Protein AF-A0A7S3EU15-F1 (afdb_monomer)

Foldseek 3Di:
DQDAQAALDWAKFQAKWFAFQPPRHTFQWPDKDKPVWDWDPQQHPVLHRPPDLDDLSSMHITNVCNVPSDIDMDTHTPDDGDTPDMDIFAHDDDRRNYGQWDWDWDDPPDDTHTDDTGHRHDDDPDHSHD

Structure (mmCIF, N/CA/C/O backbone):
data_AF-A0A7S3EU15-F1
#
_entry.id   AF-A0A7S3EU15-F1
#
loop_
_atom_site.group_PDB
_atom_site.id
_atom_site.type_symbol
_atom_site.label_atom_id
_atom_site.label_alt_id
_atom_site.label_comp_id
_atom_site.label_asym_id
_atom_site.label_entity_id
_atom_site.label_seq_id
_atom_site.pdbx_PDB_ins_code
_atom_site.Cartn_x
_atom_site.Cartn_y
_atom_site.Cartn_z
_atom_site.occupancy
_atom_site.B_iso_or_equiv
_atom_site.auth_seq_id
_atom_site.auth_comp_id
_atom_site.auth_asym_id
_atom_site.auth_atom_id
_atom_site.pdbx_PDB_model_num
ATOM 1 N N . PHE A 1 1 ? -3.941 -5.604 -3.810 1.00 98.62 1 PHE A N 1
ATOM 2 C CA . PHE A 1 1 ? -3.569 -4.995 -5.104 1.00 98.62 1 PHE A CA 1
ATOM 3 C C . PHE A 1 1 ? -3.704 -5.998 -6.231 1.00 98.62 1 PHE A C 1
ATOM 5 O O . PHE A 1 1 ? -3.320 -7.154 -6.066 1.00 98.62 1 PHE A O 1
ATOM 12 N N . THR A 1 2 ? -4.255 -5.552 -7.357 1.00 98.62 2 THR A N 1
ATOM 13 C CA . THR A 1 2 ? -4.567 -6.382 -8.535 1.00 98.62 2 THR A CA 1
ATOM 14 C C . THR A 1 2 ? -4.080 -5.773 -9.852 1.00 98.62 2 THR A C 1
ATOM 16 O O . THR A 1 2 ? -4.031 -6.476 -10.857 1.00 98.62 2 THR A O 1
ATOM 19 N N . ALA A 1 3 ? -3.663 -4.503 -9.865 1.00 98.62 3 ALA A N 1
ATOM 20 C CA . ALA A 1 3 ? -2.979 -3.897 -11.005 1.00 98.62 3 ALA A CA 1
ATOM 21 C C . ALA A 1 3 ? -1.984 -2.813 -10.569 1.00 98.62 3 ALA A C 1
ATOM 23 O O . ALA A 1 3 ? -2.144 -2.186 -9.521 1.00 98.62 3 ALA A O 1
ATOM 24 N N . VAL A 1 4 ? -0.971 -2.601 -11.408 1.00 98.81 4 VAL A N 1
ATOM 25 C CA . VAL A 1 4 ? -0.030 -1.471 -11.377 1.00 98.81 4 VAL A CA 1
ATOM 26 C C . VAL A 1 4 ? -0.011 -0.813 -12.760 1.00 98.81 4 VAL A C 1
ATOM 28 O O . VAL A 1 4 ? -0.508 -1.405 -13.723 1.00 98.81 4 VAL A O 1
ATOM 31 N N . ARG A 1 5 ? 0.565 0.390 -12.891 1.00 98.38 5 ARG A N 1
ATOM 32 C CA . ARG A 1 5 ? 0.575 1.140 -14.166 1.00 98.38 5 ARG A CA 1
ATOM 33 C C . ARG A 1 5 ? 1.078 0.322 -15.357 1.00 98.38 5 ARG A C 1
ATOM 35 O O . ARG A 1 5 ? 0.507 0.413 -16.441 1.00 98.38 5 ARG A O 1
ATOM 42 N N . GLN A 1 6 ? 2.144 -0.458 -15.174 1.00 98.44 6 GLN A N 1
ATOM 43 C CA . GLN A 1 6 ? 2.704 -1.306 -16.222 1.00 98.44 6 GLN A CA 1
ATOM 44 C C . GLN A 1 6 ? 2.504 -2.783 -15.893 1.00 98.44 6 GLN A C 1
ATOM 46 O O . GLN A 1 6 ? 3.016 -3.295 -14.899 1.00 98.44 6 GLN A O 1
ATOM 51 N N . ARG A 1 7 ? 1.822 -3.506 -16.784 1.00 95.62 7 ARG A N 1
ATOM 52 C CA . ARG A 1 7 ? 1.636 -4.955 -16.652 1.00 95.62 7 ARG A CA 1
ATOM 53 C C . ARG A 1 7 ? 2.982 -5.675 -16.470 1.00 95.62 7 ARG A C 1
ATOM 55 O O . ARG A 1 7 ? 3.960 -5.342 -17.136 1.00 95.62 7 ARG A O 1
ATOM 62 N N . ASN A 1 8 ? 2.999 -6.681 -15.595 1.00 96.44 8 ASN A N 1
ATOM 63 C CA . ASN A 1 8 ? 4.176 -7.471 -15.204 1.00 96.44 8 ASN A CA 1
ATOM 64 C C . ASN A 1 8 ? 5.282 -6.684 -14.467 1.00 96.44 8 ASN A C 1
ATOM 66 O O . ASN A 1 8 ? 6.366 -7.225 -14.254 1.00 96.44 8 ASN A O 1
ATOM 70 N N . ALA A 1 9 ? 5.048 -5.433 -14.057 1.00 98.56 9 ALA A N 1
ATOM 71 C CA . ALA A 1 9 ? 5.933 -4.763 -13.110 1.00 98.56 9 ALA A CA 1
ATOM 72 C C . ALA A 1 9 ? 5.696 -5.279 -11.678 1.00 98.56 9 ALA A C 1
ATOM 74 O O . ALA A 1 9 ? 4.616 -5.764 -11.336 1.00 98.56 9 ALA A O 1
ATOM 75 N N . THR A 1 10 ? 6.717 -5.166 -10.826 1.00 98.69 10 THR A N 1
ATOM 76 C CA . THR A 1 10 ? 6.553 -5.352 -9.376 1.00 98.69 10 THR A CA 1
ATOM 77 C C .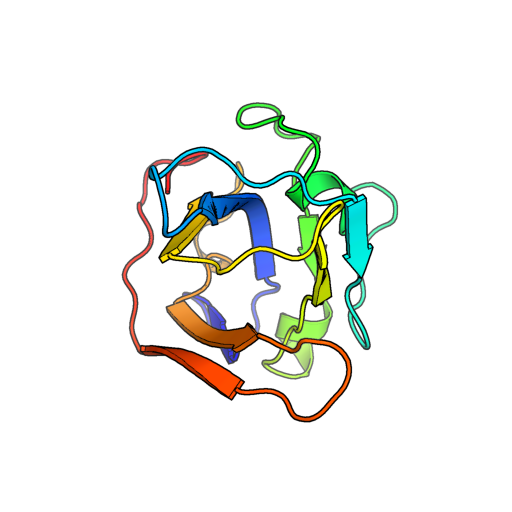 THR A 1 10 ? 5.683 -4.226 -8.809 1.00 98.69 10 THR A C 1
ATOM 79 O O . THR A 1 10 ? 5.513 -3.201 -9.464 1.00 98.69 10 THR A O 1
ATOM 82 N N . ILE A 1 11 ? 5.190 -4.359 -7.581 1.00 98.81 11 ILE A N 1
ATOM 83 C CA . ILE A 1 11 ? 4.582 -3.230 -6.860 1.00 98.81 11 ILE A CA 1
ATOM 84 C C . ILE A 1 11 ? 5.611 -2.604 -5.920 1.00 98.81 11 ILE A C 1
ATOM 86 O O . ILE A 1 11 ? 6.515 -3.292 -5.438 1.00 98.81 11 ILE A O 1
ATOM 90 N N . GLN A 1 12 ? 5.494 -1.299 -5.689 1.00 98.75 12 GLN A N 1
ATOM 91 C CA . GLN A 1 12 ? 6.234 -0.610 -4.639 1.00 98.75 12 GLN A CA 1
ATOM 92 C C . GLN A 1 12 ? 5.421 0.538 -4.066 1.00 98.75 12 GLN A C 1
ATOM 94 O O . GLN A 1 12 ? 4.653 1.160 -4.795 1.00 98.75 12 GLN A O 1
ATOM 99 N N . LEU A 1 13 ? 5.650 0.848 -2.798 1.00 98.81 13 LEU A N 1
ATOM 100 C CA . LEU A 1 13 ? 4.979 1.919 -2.067 1.00 98.81 13 LEU A CA 1
ATOM 101 C C . LEU A 1 13 ? 5.941 2.515 -1.044 1.00 98.81 13 LEU A C 1
ATOM 103 O O . LEU A 1 13 ? 6.860 1.823 -0.600 1.00 98.81 13 LEU A O 1
ATOM 107 N N . GLN A 1 14 ? 5.724 3.780 -0.699 1.00 98.69 14 GLN A N 1
ATOM 108 C CA . GLN A 1 14 ? 6.429 4.412 0.409 1.00 98.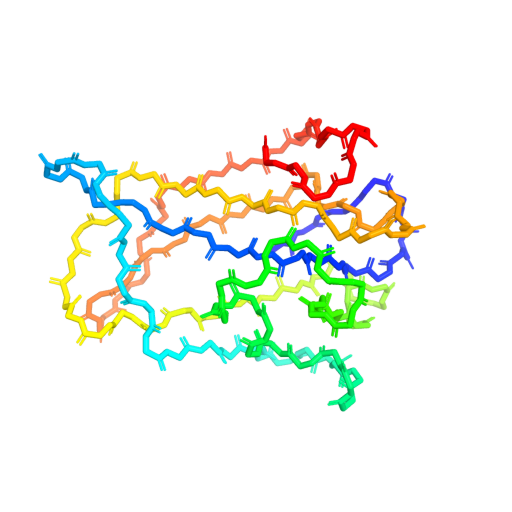69 14 GLN A CA 1
ATOM 109 C C . GLN A 1 14 ? 5.767 4.037 1.735 1.00 98.69 14 GLN A C 1
ATOM 111 O O . GLN A 1 14 ? 6.398 3.426 2.574 1.00 98.69 14 GLN A O 1
ATOM 116 N N . GLU A 1 15 ? 4.480 4.340 1.880 1.00 98.69 15 GLU A N 1
ATOM 117 C CA . GLU A 1 15 ? 3.764 4.290 3.156 1.00 98.69 15 GLU A CA 1
ATOM 118 C C . GLU A 1 15 ? 2.284 3.981 2.898 1.00 98.69 15 GLU A C 1
ATOM 120 O O . GLU A 1 15 ? 1.742 4.331 1.838 1.00 98.69 15 GLU A O 1
ATOM 125 N N . ILE A 1 16 ? 1.622 3.358 3.872 1.00 98.69 16 ILE A N 1
ATOM 126 C CA . ILE A 1 16 ? 0.165 3.300 3.959 1.00 98.69 16 ILE A CA 1
ATOM 127 C C . ILE A 1 16 ? -0.273 3.919 5.280 1.00 98.69 16 ILE A C 1
ATOM 129 O O . ILE A 1 16 ? 0.054 3.427 6.354 1.00 98.69 16 ILE A O 1
ATOM 133 N N . GLN A 1 17 ? -1.105 4.950 5.190 1.00 98.69 17 GLN A N 1
ATOM 134 C CA . GLN A 1 17 ? -1.725 5.564 6.357 1.00 98.69 17 GLN A CA 1
ATOM 135 C C . GLN A 1 17 ? -3.204 5.197 6.413 1.00 98.69 17 GLN A C 1
ATOM 137 O O . GLN A 1 17 ? -3.902 5.239 5.401 1.00 98.69 17 GLN A O 1
ATOM 142 N N . LEU A 1 18 ? -3.686 4.837 7.601 1.00 98.44 18 LEU A N 1
ATOM 143 C CA . LEU A 1 18 ? -5.100 4.594 7.875 1.00 98.44 18 LEU A CA 1
ATOM 144 C C . LEU A 1 18 ? -5.608 5.712 8.782 1.00 98.44 18 LEU A C 1
ATOM 146 O O . LEU A 1 18 ? -4.912 6.101 9.715 1.00 98.44 18 LEU A O 1
ATOM 150 N N . LEU A 1 19 ? -6.807 6.225 8.520 1.00 98.31 19 LEU A N 1
ATOM 151 C CA . LEU A 1 19 ? -7.397 7.324 9.280 1.00 98.31 19 LEU A CA 1
ATOM 152 C C . LEU A 1 19 ? -8.680 6.858 9.964 1.00 98.31 19 LEU A C 1
ATOM 154 O O . LEU A 1 19 ? -9.497 6.149 9.366 1.00 98.31 19 LEU A O 1
ATOM 158 N N . ALA A 1 20 ? -8.860 7.254 11.219 1.00 97.81 20 ALA A N 1
ATOM 159 C CA . ALA A 1 20 ? -10.009 6.892 12.028 1.00 97.81 20 ALA A CA 1
ATOM 160 C C . ALA A 1 20 ? -11.285 7.526 11.471 1.00 97.81 20 ALA A C 1
ATOM 162 O O . ALA A 1 20 ? -11.310 8.695 11.089 1.00 97.81 20 ALA A O 1
ATOM 163 N N . LYS A 1 21 ? -12.390 6.777 11.477 1.00 97.31 21 LYS A N 1
ATOM 164 C CA . LYS A 1 21 ? -13.696 7.314 11.066 1.00 97.31 21 LYS A CA 1
ATOM 165 C C . LYS A 1 21 ? -14.231 8.394 12.016 1.00 97.31 21 LYS A C 1
ATOM 167 O O . LYS A 1 21 ? -15.032 9.221 11.595 1.00 97.31 21 LYS A O 1
ATOM 172 N N . SER A 1 22 ? -13.838 8.356 13.288 1.00 97.19 22 SER A N 1
ATOM 173 C CA . SER A 1 22 ? -14.348 9.237 14.346 1.00 97.19 22 SER A CA 1
ATOM 174 C C . SER A 1 22 ? -13.917 10.692 14.186 1.00 97.19 22 SER A C 1
ATOM 176 O O . SER A 1 22 ? -14.739 11.590 14.338 1.00 97.19 22 SER A O 1
ATOM 178 N N . ASP A 1 23 ? -12.636 10.913 13.911 1.00 97.19 23 ASP A N 1
ATOM 179 C CA . ASP A 1 23 ? -11.989 12.228 13.962 1.00 97.19 23 ASP A CA 1
ATOM 180 C C . ASP A 1 23 ? -11.012 12.468 12.799 1.00 97.19 23 ASP A C 1
ATOM 182 O O . ASP A 1 23 ? -10.469 13.564 12.672 1.00 97.19 23 ASP A O 1
ATOM 186 N N . GLY A 1 24 ? -10.802 11.476 11.927 1.00 97.25 24 GLY A N 1
ATOM 187 C CA . GLY A 1 24 ? -9.862 11.568 10.814 1.00 97.25 24 GLY A CA 1
ATOM 188 C C . GLY A 1 24 ? -8.394 11.545 11.239 1.00 97.25 24 GLY A C 1
ATOM 189 O O . GLY A 1 24 ? -7.539 11.858 10.416 1.00 97.25 24 GLY A O 1
ATOM 190 N N . LEU A 1 25 ? -8.073 11.198 12.488 1.00 97.69 25 LEU A N 1
ATOM 191 C CA . LEU A 1 25 ? -6.688 11.087 12.943 1.00 97.69 25 LEU A CA 1
ATOM 192 C C . LEU A 1 25 ? -6.034 9.796 12.441 1.00 97.69 25 LEU A C 1
ATOM 194 O O . LEU A 1 25 ? -6.711 8.809 12.151 1.00 97.69 25 LEU A O 1
ATOM 198 N N . LEU A 1 26 ? -4.702 9.798 12.350 1.00 97.50 26 LEU A N 1
ATOM 199 C CA . LEU A 1 26 ? -3.933 8.614 11.970 1.00 97.50 26 LEU A CA 1
ATOM 200 C C . LEU A 1 26 ? -4.130 7.482 12.983 1.00 97.50 26 LEU A C 1
ATOM 202 O O . LEU A 1 26 ? -3.936 7.661 14.185 1.00 97.50 26 LEU A O 1
ATOM 206 N N . LEU A 1 27 ? -4.464 6.303 12.468 1.00 97.81 27 LEU A N 1
ATOM 207 C CA . LEU A 1 27 ? -4.535 5.064 13.224 1.00 97.81 27 LEU A CA 1
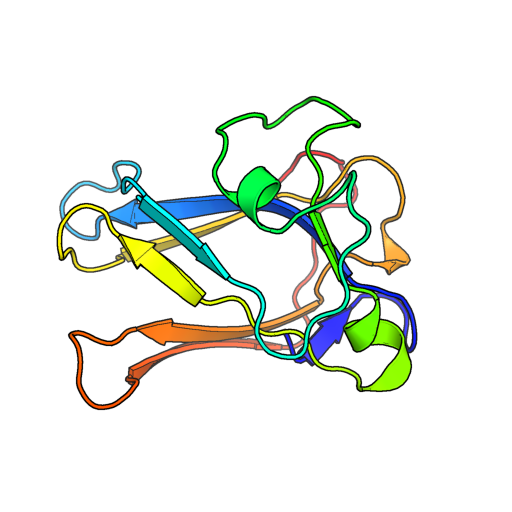ATOM 208 C C . LEU A 1 27 ? -3.142 4.464 13.377 1.00 97.81 27 LEU A C 1
ATOM 210 O O . LEU A 1 27 ? -2.362 4.396 12.424 1.00 97.81 27 LEU A O 1
ATOM 214 N N . ARG A 1 28 ? -2.851 3.964 14.577 1.00 96.88 28 ARG A N 1
ATOM 215 C CA . ARG A 1 28 ? -1.598 3.272 14.864 1.00 96.88 28 ARG A CA 1
ATOM 216 C C . ARG A 1 28 ? -1.668 1.832 14.359 1.00 96.88 28 ARG A C 1
ATOM 218 O O . ARG A 1 28 ? -2.515 1.051 14.791 1.00 96.88 28 ARG A O 1
ATOM 225 N N . VAL A 1 29 ? -0.763 1.481 13.450 1.00 97.94 29 VAL A N 1
ATOM 226 C CA . VAL A 1 29 ? -0.622 0.123 12.912 1.00 97.94 29 VAL A CA 1
ATOM 227 C C . VAL A 1 29 ? 0.523 -0.569 13.651 1.00 97.94 29 VAL A C 1
ATOM 229 O O . VAL A 1 29 ? 1.665 -0.132 13.576 1.00 97.94 29 VAL A O 1
ATOM 232 N N . ALA A 1 30 ? 0.220 -1.636 14.388 1.00 97.12 30 ALA A N 1
ATOM 233 C CA . ALA A 1 30 ? 1.188 -2.405 15.170 1.00 97.12 30 ALA A CA 1
ATOM 234 C C . ALA A 1 30 ? 2.042 -3.349 14.312 1.00 97.12 30 ALA A C 1
ATOM 236 O O . ALA A 1 30 ? 3.146 -3.730 14.703 1.00 97.12 30 ALA A O 1
ATOM 237 N N . GLY A 1 31 ? 1.543 -3.750 13.143 1.00 98.06 31 GLY A N 1
ATOM 238 C CA . GLY A 1 31 ? 2.284 -4.635 12.259 1.00 98.06 31 GLY A CA 1
ATOM 239 C C . GLY A 1 31 ? 1.682 -4.746 10.873 1.00 98.06 31 GLY A C 1
ATOM 240 O O . GLY A 1 31 ? 0.499 -4.490 10.654 1.00 98.06 31 GLY A O 1
ATOM 241 N N . VAL A 1 32 ? 2.514 -5.172 9.931 1.00 98.62 32 VAL A N 1
ATOM 242 C CA . VAL A 1 32 ? 2.119 -5.419 8.549 1.00 98.62 32 VAL A CA 1
ATOM 243 C C . VAL A 1 32 ? 2.776 -6.697 8.045 1.00 98.62 32 VAL A C 1
ATOM 245 O O . VAL A 1 32 ? 3.962 -6.942 8.270 1.00 98.62 32 VAL A O 1
ATOM 248 N N . SER A 1 33 ? 1.999 -7.524 7.353 1.00 98.38 33 SER A N 1
ATOM 249 C CA . SER A 1 33 ? 2.489 -8.721 6.671 1.00 98.38 33 SER A CA 1
ATOM 250 C C . SER A 1 33 ? 2.108 -8.704 5.194 1.00 98.38 33 SER A C 1
ATOM 252 O O . SER A 1 33 ? 1.150 -8.048 4.785 1.00 98.38 33 SER A O 1
ATOM 254 N N . ASN A 1 34 ? 2.878 -9.425 4.379 1.00 98.62 34 ASN A N 1
ATOM 255 C CA . ASN A 1 34 ? 2.666 -9.550 2.938 1.00 98.62 34 ASN A CA 1
ATOM 256 C C . ASN A 1 34 ? 2.588 -11.042 2.569 1.00 98.62 34 ASN A C 1
ATOM 258 O O . ASN A 1 34 ? 3.567 -11.610 2.078 1.00 98.62 34 ASN A O 1
ATOM 262 N N . PRO A 1 35 ? 1.468 -11.723 2.887 1.00 98.19 35 PRO A N 1
ATOM 263 C CA . PRO A 1 35 ? 1.326 -13.153 2.636 1.00 98.19 35 PRO A CA 1
ATOM 264 C C . PRO A 1 35 ? 1.463 -13.463 1.146 1.00 98.19 35 PRO A C 1
ATOM 266 O O . PRO A 1 35 ? 0.895 -12.769 0.304 1.00 98.19 35 PRO A O 1
ATOM 269 N N . LEU A 1 36 ? 2.214 -14.526 0.835 1.00 97.50 36 LEU A N 1
ATOM 270 C CA . LEU A 1 36 ? 2.574 -14.945 -0.531 1.00 97.50 36 LEU A CA 1
ATOM 271 C C . LEU A 1 36 ? 3.400 -13.914 -1.326 1.00 97.50 36 LEU A C 1
ATOM 273 O O . LEU A 1 36 ? 3.719 -14.152 -2.492 1.00 97.50 36 LEU A O 1
ATOM 277 N N . GLY A 1 37 ? 3.766 -12.792 -0.706 1.00 97.94 37 GLY A N 1
ATOM 278 C CA . GLY A 1 37 ? 4.646 -11.795 -1.287 1.00 97.94 37 GLY A CA 1
ATOM 279 C C . GLY A 1 37 ? 6.110 -12.218 -1.256 1.00 97.94 37 GLY A C 1
ATOM 280 O O . GLY A 1 37 ? 6.527 -13.105 -0.510 1.00 97.94 37 GLY A O 1
ATOM 281 N N . THR A 1 38 ? 6.913 -11.560 -2.084 1.00 98.06 38 THR A N 1
ATOM 282 C CA . THR A 1 38 ? 8.366 -11.751 -2.164 1.00 98.06 38 THR A CA 1
ATOM 283 C C . THR A 1 38 ? 9.076 -10.405 -2.126 1.00 98.06 38 THR A C 1
ATOM 285 O O . THR A 1 38 ? 9.486 -9.846 -3.151 1.00 98.06 38 THR A O 1
ATOM 288 N N . SER A 1 39 ? 9.240 -9.885 -0.910 1.00 98.06 39 SER A N 1
ATOM 289 C CA . SER A 1 39 ? 9.961 -8.639 -0.657 1.00 98.06 39 SER A CA 1
ATOM 290 C C . SER A 1 39 ? 11.473 -8.859 -0.522 1.00 98.06 39 SER A C 1
ATOM 292 O O . SER A 1 39 ? 11.906 -9.790 0.161 1.00 98.06 39 SER A O 1
ATOM 294 N N . PRO A 1 40 ? 12.313 -8.007 -1.138 1.00 97.50 40 PRO A N 1
ATOM 295 C CA . PRO A 1 40 ? 13.736 -7.931 -0.813 1.00 97.50 40 PRO A CA 1
ATOM 296 C C . PRO A 1 40 ? 13.954 -7.577 0.666 1.00 97.50 40 PRO A C 1
ATOM 298 O O . PRO A 1 40 ? 13.202 -6.781 1.223 1.00 97.50 40 PRO A O 1
ATOM 301 N N . ALA A 1 41 ? 15.027 -8.089 1.277 1.00 97.06 41 ALA A N 1
ATOM 302 C CA . ALA A 1 41 ? 15.318 -7.866 2.699 1.00 97.06 41 ALA A CA 1
ATOM 303 C C . ALA A 1 41 ? 15.463 -6.381 3.087 1.00 97.06 41 ALA A C 1
ATOM 305 O O . ALA A 1 41 ? 15.162 -6.010 4.213 1.00 97.06 41 ALA A O 1
ATOM 306 N N . ASN A 1 42 ? 15.908 -5.531 2.158 1.00 97.12 42 ASN A N 1
ATOM 307 C CA . ASN A 1 42 ? 16.079 -4.092 2.368 1.00 97.12 42 ASN A CA 1
ATOM 308 C C . ASN A 1 42 ? 14.835 -3.251 2.015 1.00 97.12 42 ASN A C 1
ATOM 310 O O . ASN A 1 42 ? 14.885 -2.032 2.140 1.00 97.12 42 ASN A O 1
ATOM 314 N N . HIS A 1 43 ? 13.753 -3.883 1.552 1.00 97.94 43 HIS A N 1
ATOM 315 C CA . HIS A 1 43 ? 12.469 -3.241 1.252 1.00 97.94 43 HIS A CA 1
ATOM 316 C C . HIS A 1 43 ? 11.298 -4.052 1.843 1.00 97.94 43 HIS A C 1
ATOM 318 O O . HIS A 1 43 ? 10.400 -4.463 1.095 1.00 97.94 43 HIS A O 1
ATOM 324 N N . PRO A 1 44 ? 11.336 -4.367 3.155 1.00 98.56 44 PRO A N 1
ATOM 325 C CA . PRO A 1 44 ? 10.353 -5.227 3.801 1.00 98.56 44 PRO A CA 1
ATOM 326 C C . PRO A 1 44 ? 8.989 -4.532 3.935 1.00 98.56 44 PRO A C 1
ATOM 328 O O . PRO A 1 44 ? 8.913 -3.307 3.857 1.00 98.56 44 PRO A O 1
ATOM 331 N N . PRO A 1 45 ? 7.904 -5.289 4.193 1.00 98.69 45 PRO A N 1
ATOM 332 C CA . PRO A 1 45 ? 6.584 -4.711 4.443 1.00 98.69 45 PRO A CA 1
ATOM 333 C C . PRO A 1 45 ? 6.571 -3.690 5.581 1.00 98.69 45 PRO A C 1
ATOM 335 O O . PRO A 1 45 ? 5.820 -2.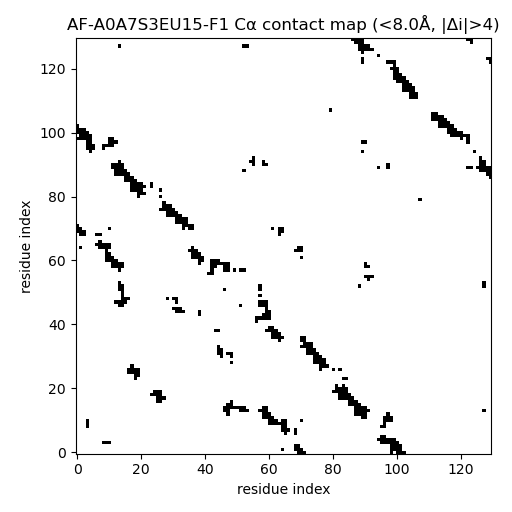733 5.500 1.00 98.69 45 PRO A O 1
ATOM 338 N N . ALA A 1 46 ? 7.422 -3.858 6.600 1.00 98.56 46 ALA A N 1
ATOM 339 C CA . ALA A 1 46 ? 7.500 -2.961 7.755 1.00 98.56 46 ALA A CA 1
ATOM 340 C C . ALA A 1 46 ? 7.778 -1.491 7.393 1.00 98.56 46 ALA A C 1
ATOM 342 O O . ALA A 1 46 ? 7.360 -0.611 8.134 1.00 98.56 46 ALA A O 1
ATOM 343 N N . ASN A 1 47 ? 8.406 -1.226 6.242 1.00 98.69 47 ASN A N 1
ATOM 344 C CA . ASN A 1 47 ? 8.628 0.136 5.751 1.00 98.69 47 ASN A CA 1
ATOM 345 C C . ASN A 1 47 ? 7.314 0.868 5.412 1.00 98.69 47 ASN A C 1
ATOM 347 O O . ASN A 1 47 ? 7.301 2.078 5.304 1.00 98.69 47 ASN A O 1
ATOM 351 N N . LEU A 1 48 ? 6.197 0.153 5.237 1.00 98.75 48 LEU A N 1
ATOM 352 C CA . LEU A 1 48 ? 4.897 0.756 4.921 1.00 98.75 48 LEU A CA 1
ATOM 353 C C . LEU A 1 48 ? 4.207 1.445 6.096 1.00 98.75 48 LEU A C 1
ATOM 355 O O . LEU A 1 48 ? 3.115 1.964 5.876 1.00 98.75 48 LEU A O 1
ATOM 359 N N . ILE A 1 49 ? 4.746 1.298 7.308 1.00 98.44 49 ILE A N 1
ATOM 360 C CA . ILE A 1 49 ? 4.129 1.737 8.568 1.00 98.44 49 ILE A CA 1
ATOM 361 C C . ILE A 1 49 ? 5.151 2.390 9.512 1.00 98.44 49 ILE A C 1
ATOM 363 O O . ILE A 1 49 ? 4.930 2.438 10.724 1.00 98.44 49 ILE A O 1
ATOM 367 N N . ASP A 1 50 ? 6.312 2.805 9.001 1.00 97.81 50 ASP A N 1
ATOM 368 C CA . ASP A 1 50 ? 7.403 3.338 9.824 1.00 97.81 50 ASP A CA 1
ATOM 369 C C . ASP A 1 50 ? 7.369 4.869 9.968 1.00 97.81 50 ASP A C 1
ATOM 371 O O . ASP A 1 50 ? 8.117 5.430 10.775 1.00 97.81 50 ASP A O 1
ATOM 375 N N . GLY A 1 51 ? 6.465 5.538 9.245 1.00 97.50 51 GLY A N 1
ATOM 376 C CA . GLY A 1 51 ? 6.286 6.984 9.266 1.00 97.50 51 GLY A CA 1
ATOM 377 C C . GLY A 1 51 ? 7.297 7.747 8.408 1.00 97.50 51 GLY A C 1
ATOM 378 O O . GLY A 1 51 ? 7.301 8.983 8.444 1.00 97.50 51 GLY A O 1
ATOM 379 N N . ASP A 1 52 ? 8.161 7.066 7.651 1.00 97.81 52 ASP A N 1
ATOM 380 C CA . ASP A 1 52 ? 9.131 7.707 6.773 1.00 97.81 52 ASP A CA 1
ATOM 381 C C . ASP A 1 52 ? 8.534 7.951 5.386 1.00 97.81 52 ASP A C 1
ATOM 383 O O . ASP A 1 52 ? 8.604 7.138 4.466 1.00 97.81 52 ASP A O 1
ATOM 387 N N . LEU A 1 53 ? 8.006 9.158 5.202 1.00 96.62 53 LEU A N 1
ATOM 388 C CA . LEU A 1 53 ? 7.406 9.574 3.938 1.00 96.62 53 LEU A CA 1
ATOM 389 C C . LEU A 1 53 ? 8.418 10.026 2.878 1.00 96.62 53 LEU A C 1
ATOM 391 O O . LEU A 1 53 ? 8.000 10.366 1.778 1.00 96.62 53 LEU A O 1
ATOM 395 N N . THR A 1 54 ? 9.719 10.107 3.170 1.00 95.12 54 THR A N 1
ATOM 396 C CA . THR A 1 54 ? 10.650 10.894 2.328 1.00 95.12 54 THR A CA 1
ATOM 397 C C . THR A 1 54 ? 11.933 10.174 1.939 1.00 95.12 54 THR A C 1
ATOM 399 O O . THR A 1 54 ? 12.607 10.575 0.983 1.00 95.12 54 THR A O 1
ATOM 402 N N . SER A 1 55 ? 12.299 9.111 2.651 1.00 96.62 55 SER A N 1
ATOM 403 C CA . SER A 1 55 ? 13.547 8.404 2.411 1.00 96.62 55 SER A CA 1
ATOM 404 C C . SER A 1 55 ? 13.422 7.391 1.277 1.00 96.62 55 SER A C 1
ATOM 406 O O . SER A 1 55 ? 12.577 6.491 1.327 1.00 96.62 55 SER A O 1
ATOM 408 N N . PRO A 1 56 ? 14.362 7.388 0.315 1.00 92.81 56 PRO A N 1
ATOM 409 C CA . PRO A 1 56 ? 14.399 6.374 -0.737 1.00 92.81 56 PRO A CA 1
ATOM 410 C C . PRO A 1 56 ? 14.755 4.977 -0.206 1.00 92.81 56 PRO A C 1
ATOM 412 O O . PRO A 1 56 ? 14.674 3.992 -0.944 1.00 92.81 56 PRO A O 1
ATOM 415 N N . ARG A 1 57 ? 15.197 4.882 1.057 1.00 94.69 57 ARG A N 1
ATOM 416 C CA . ARG A 1 57 ? 15.504 3.613 1.725 1.00 94.69 57 ARG A CA 1
ATOM 417 C C . ARG A 1 57 ? 14.284 2.998 2.406 1.00 94.69 57 ARG A C 1
ATOM 419 O O . ARG A 1 57 ? 14.320 1.793 2.628 1.00 94.69 57 ARG A O 1
ATOM 426 N N . SER A 1 58 ? 13.222 3.771 2.655 1.00 97.50 58 SER A N 1
ATOM 427 C CA . SER A 1 58 ? 12.026 3.289 3.358 1.00 97.50 58 SER A CA 1
ATOM 428 C C . SER A 1 58 ? 10.840 2.956 2.449 1.00 97.50 58 SER A C 1
ATOM 430 O O . SER A 1 58 ? 9.682 3.174 2.760 1.00 97.50 58 SER A O 1
ATOM 432 N N . LYS A 1 59 ? 11.108 2.389 1.274 1.00 98.12 59 LYS A N 1
ATOM 433 C CA . LYS A 1 59 ? 10.033 1.813 0.459 1.00 98.12 59 LYS A CA 1
ATOM 434 C C . LYS A 1 59 ? 9.862 0.334 0.737 1.00 98.12 59 LYS A C 1
ATOM 436 O O . LYS A 1 59 ? 10.845 -0.368 0.997 1.00 98.12 59 LYS A O 1
ATOM 441 N N . TRP A 1 60 ? 8.650 -0.151 0.539 1.00 98.75 60 TRP A N 1
ATOM 442 C CA . TRP A 1 60 ? 8.365 -1.564 0.350 1.00 98.75 60 TRP A CA 1
ATOM 443 C C . TRP A 1 60 ? 8.325 -1.919 -1.139 1.00 98.75 60 TRP A C 1
ATOM 445 O O . TRP A 1 60 ? 7.921 -1.115 -1.983 1.00 98.75 60 TRP A O 1
ATOM 455 N N . ILE A 1 61 ? 8.741 -3.145 -1.462 1.00 98.81 61 ILE A N 1
ATOM 456 C CA . ILE A 1 61 ? 8.605 -3.747 -2.792 1.00 98.81 61 ILE A CA 1
ATOM 457 C C . ILE A 1 61 ? 8.058 -5.162 -2.631 1.00 98.81 61 ILE A C 1
ATOM 459 O O . ILE A 1 61 ? 8.550 -5.918 -1.794 1.00 98.81 61 ILE A O 1
ATOM 463 N N . ASP A 1 62 ? 7.144 -5.565 -3.512 1.00 98.81 62 ASP A N 1
ATOM 464 C CA . ASP A 1 62 ? 6.765 -6.970 -3.677 1.00 98.81 62 ASP A CA 1
ATOM 465 C C . ASP A 1 62 ? 6.910 -7.424 -5.133 1.00 98.81 62 ASP A C 1
ATOM 467 O O . ASP A 1 62 ? 6.290 -6.898 -6.067 1.00 98.81 62 ASP A O 1
ATOM 471 N N . ARG A 1 63 ? 7.782 -8.421 -5.323 1.00 98.62 63 ARG A N 1
ATOM 472 C CA . ARG A 1 63 ? 8.096 -9.011 -6.626 1.00 98.62 63 ARG A CA 1
ATOM 473 C C . ARG A 1 63 ? 7.012 -9.970 -7.116 1.00 98.62 63 ARG A C 1
ATOM 475 O O . ARG A 1 63 ? 6.909 -10.155 -8.327 1.00 98.62 63 ARG A O 1
ATOM 482 N N . ALA A 1 64 ? 6.183 -10.519 -6.225 1.00 98.44 64 ALA A N 1
ATOM 483 C CA . ALA A 1 64 ? 5.109 -11.444 -6.585 1.00 98.44 64 ALA A CA 1
ATOM 484 C C . ALA A 1 64 ? 4.076 -10.790 -7.511 1.00 98.44 64 ALA A C 1
ATOM 486 O O . ALA A 1 64 ? 3.494 -11.469 -8.357 1.00 98.44 64 ALA A O 1
ATOM 487 N N . MET A 1 65 ? 3.903 -9.466 -7.431 1.00 98.56 65 MET A N 1
ATOM 488 C CA . MET A 1 65 ? 3.028 -8.720 -8.338 1.00 98.56 65 MET A CA 1
ATOM 489 C C . MET A 1 65 ? 3.403 -8.922 -9.815 1.00 98.56 65 MET A C 1
ATOM 491 O O . MET A 1 65 ? 2.521 -9.078 -10.656 1.00 98.56 65 MET A O 1
ATOM 495 N N . ALA A 1 66 ? 4.701 -8.979 -10.134 1.00 98.38 66 ALA A N 1
ATOM 496 C CA . ALA A 1 66 ? 5.169 -9.111 -11.513 1.00 98.38 66 ALA A CA 1
ATOM 497 C C . ALA A 1 66 ? 4.820 -10.473 -12.129 1.00 98.38 66 ALA A C 1
ATOM 499 O O . ALA A 1 66 ? 4.520 -10.553 -13.319 1.00 98.38 66 ALA A O 1
ATOM 500 N N . SER A 1 67 ? 4.870 -11.541 -11.328 1.00 97.06 67 SER A N 1
ATOM 501 C CA . SER A 1 67 ? 4.658 -12.919 -11.785 1.00 97.06 67 SER A CA 1
ATOM 502 C C . SER A 1 67 ? 3.218 -13.403 -11.622 1.00 97.06 67 SER A C 1
ATOM 504 O O . SER A 1 67 ? 2.762 -14.221 -12.415 1.00 97.06 67 SER A O 1
ATOM 506 N N . THR A 1 68 ? 2.496 -12.908 -10.616 1.00 97.50 68 THR A N 1
ATOM 507 C CA . THR A 1 68 ? 1.143 -13.381 -10.273 1.00 97.50 68 THR A CA 1
ATOM 508 C C . THR A 1 68 ? 0.045 -12.368 -10.588 1.00 97.50 68 THR A C 1
ATOM 510 O O . THR A 1 68 ? -1.133 -12.723 -10.602 1.00 97.50 68 THR A O 1
ATOM 513 N N . GLY A 1 69 ? 0.403 -11.099 -10.818 1.00 98.00 69 GLY A N 1
ATOM 514 C CA . GLY A 1 69 ? -0.557 -10.004 -10.957 1.00 98.00 69 GLY A CA 1
ATOM 515 C C . GLY A 1 69 ? -1.280 -9.648 -9.655 1.00 98.00 69 GLY A C 1
ATOM 516 O O . GLY A 1 69 ? -2.289 -8.946 -9.697 1.00 98.00 69 GLY A O 1
ATOM 517 N N . ARG A 1 70 ? -0.817 -10.151 -8.502 1.00 98.12 70 ARG A N 1
ATOM 518 C CA . ARG A 1 70 ? -1.439 -9.911 -7.197 1.00 98.12 70 ARG A CA 1
ATOM 519 C C . ARG A 1 70 ? -0.397 -9.624 -6.124 1.00 98.12 70 ARG A C 1
ATOM 521 O O . ARG A 1 70 ? 0.697 -10.178 -6.127 1.00 98.12 70 ARG A O 1
ATOM 528 N N . SER A 1 71 ? -0.787 -8.779 -5.178 1.00 98.62 71 SER A N 1
ATOM 529 C CA . SER A 1 71 ? -0.074 -8.558 -3.922 1.00 98.62 71 SER A CA 1
ATOM 530 C C . SER A 1 71 ? -1.081 -8.211 -2.828 1.00 98.62 71 SER A C 1
ATOM 532 O O . SER A 1 71 ? -1.995 -7.411 -3.059 1.00 98.62 71 SER A O 1
ATOM 534 N N . THR A 1 72 ? -0.936 -8.820 -1.654 1.00 98.56 72 THR A N 1
ATOM 535 C CA . THR A 1 72 ? -1.842 -8.635 -0.512 1.00 98.56 72 THR A CA 1
ATOM 536 C C . THR A 1 72 ? -1.046 -8.174 0.693 1.00 98.56 72 THR A C 1
ATOM 538 O O . THR A 1 72 ? -0.025 -8.776 1.018 1.00 98.56 72 THR A O 1
ATOM 541 N N . LEU A 1 73 ? -1.529 -7.133 1.363 1.00 98.75 73 LEU A N 1
ATOM 542 C CA . LEU A 1 73 ? -1.011 -6.674 2.645 1.00 98.75 73 LEU A CA 1
ATOM 543 C C . LEU A 1 73 ? -2.075 -6.894 3.715 1.00 98.75 73 LEU A C 1
ATOM 545 O O . LEU A 1 73 ? -3.256 -6.666 3.457 1.00 98.75 73 LEU A O 1
ATOM 549 N N . ILE A 1 74 ? -1.650 -7.315 4.902 1.00 98.25 74 ILE A N 1
ATOM 550 C CA . ILE A 1 74 ? -2.495 -7.394 6.094 1.00 98.25 74 ILE A CA 1
ATOM 551 C C . ILE A 1 74 ? -1.890 -6.453 7.128 1.00 98.25 74 ILE A C 1
ATOM 553 O O . ILE A 1 74 ? -0.764 -6.679 7.569 1.00 98.25 74 ILE A O 1
ATOM 557 N N . LEU A 1 75 ? -2.627 -5.400 7.475 1.00 98.38 75 LEU A N 1
ATOM 558 C CA . LEU A 1 75 ? -2.249 -4.421 8.490 1.00 98.38 75 LEU A CA 1
ATOM 559 C C . LEU A 1 75 ? -3.007 -4.742 9.781 1.00 98.38 75 LEU A C 1
ATOM 561 O O . LEU A 1 75 ? -4.221 -4.943 9.758 1.00 98.38 75 LEU A O 1
ATOM 565 N N . HIS A 1 76 ? -2.290 -4.782 10.898 1.00 97.25 76 HIS A N 1
ATOM 566 C CA . HIS A 1 76 ? -2.836 -5.018 12.230 1.00 97.25 76 HIS A CA 1
ATOM 567 C C . HIS A 1 76 ? -2.829 -3.704 13.002 1.00 97.25 76 HIS A C 1
ATOM 569 O O . HIS A 1 76 ? -1.762 -3.142 13.237 1.00 97.25 76 HIS A O 1
ATOM 575 N N . LEU A 1 77 ? -4.007 -3.207 13.374 1.00 97.06 77 LEU A N 1
ATOM 576 C CA . LEU A 1 77 ? -4.116 -2.035 14.241 1.00 97.06 77 LEU A CA 1
ATOM 577 C C . LEU A 1 77 ? -3.651 -2.379 15.661 1.00 97.06 77 LEU A C 1
ATOM 579 O O . LEU A 1 77 ? -3.849 -3.508 16.108 1.00 97.06 77 LEU A O 1
ATOM 583 N N . ASP A 1 78 ? -3.043 -1.406 16.340 1.00 95.31 78 ASP A N 1
ATOM 584 C CA . ASP A 1 78 ? -2.655 -1.528 17.755 1.00 95.31 78 ASP A CA 1
ATOM 585 C C . ASP A 1 78 ? -3.907 -1.636 18.642 1.00 95.31 78 ASP A C 1
ATOM 587 O O . ASP A 1 78 ? -4.019 -2.534 19.472 1.00 95.31 78 ASP A O 1
ATOM 591 N N . ASP A 1 79 ? -4.910 -0.800 18.346 1.00 93.38 79 ASP A N 1
ATOM 592 C CA . ASP A 1 79 ? -6.235 -0.825 18.960 1.00 93.38 79 ASP A CA 1
ATOM 593 C C . ASP A 1 79 ? -7.332 -1.047 17.901 1.00 93.38 79 ASP A C 1
ATOM 595 O O . ASP A 1 79 ? -7.295 -0.426 16.831 1.00 93.38 79 ASP A O 1
ATOM 599 N N . PRO A 1 80 ? -8.352 -1.889 18.164 1.00 92.50 80 PRO A N 1
ATOM 600 C CA . PRO A 1 80 ? -9.474 -2.067 17.247 1.00 92.50 80 PRO A CA 1
ATOM 601 C C . PRO A 1 80 ? -10.244 -0.758 17.025 1.00 92.50 80 PRO A C 1
ATOM 603 O O . PRO A 1 80 ? -10.934 -0.265 17.918 1.00 92.50 80 PRO A O 1
ATOM 606 N N . GLN A 1 81 ? -10.167 -0.210 15.811 1.00 95.06 81 GLN A N 1
ATOM 607 C CA . GLN A 1 81 ? -10.869 1.014 15.425 1.00 95.06 81 GLN A CA 1
ATOM 608 C C . GLN A 1 81 ? -11.468 0.905 14.020 1.00 95.06 81 GLN A C 1
ATOM 610 O O . GLN A 1 81 ? -11.008 0.141 13.171 1.00 95.06 81 GLN A O 1
ATOM 615 N N . VAL A 1 82 ? -12.521 1.686 13.768 1.00 95.19 82 VAL A N 1
ATOM 616 C CA . VAL A 1 82 ? -13.156 1.752 12.447 1.00 95.19 82 VAL A CA 1
ATOM 617 C C . VAL A 1 82 ? -12.324 2.651 11.534 1.00 95.19 82 VAL A C 1
ATOM 619 O O . VAL A 1 82 ? -12.209 3.854 11.778 1.00 95.19 82 VAL A O 1
ATOM 622 N N . VAL A 1 83 ? -11.791 2.072 10.458 1.00 96.38 83 VAL A N 1
ATOM 623 C CA . VAL A 1 83 ? -11.090 2.809 9.400 1.00 96.38 83 VAL A CA 1
ATOM 624 C C . VAL A 1 83 ? -12.105 3.635 8.606 1.00 96.38 83 VAL A C 1
ATOM 626 O O . VAL A 1 83 ? -13.088 3.100 8.095 1.00 96.38 83 VAL A O 1
ATOM 629 N N . GLY A 1 84 ? -11.889 4.948 8.538 1.00 97.25 84 GLY A N 1
ATOM 630 C CA . GLY A 1 84 ? -12.718 5.886 7.776 1.00 97.25 84 GLY A CA 1
ATOM 631 C C . GLY A 1 84 ? -12.133 6.236 6.412 1.00 97.25 84 GLY A C 1
ATOM 632 O O . GLY A 1 84 ? -12.884 6.427 5.460 1.00 97.25 84 GLY A O 1
ATOM 633 N N . ALA A 1 85 ? -10.806 6.296 6.314 1.00 98.06 85 ALA A N 1
ATOM 634 C CA . ALA A 1 85 ? -10.085 6.560 5.075 1.00 98.06 85 ALA A CA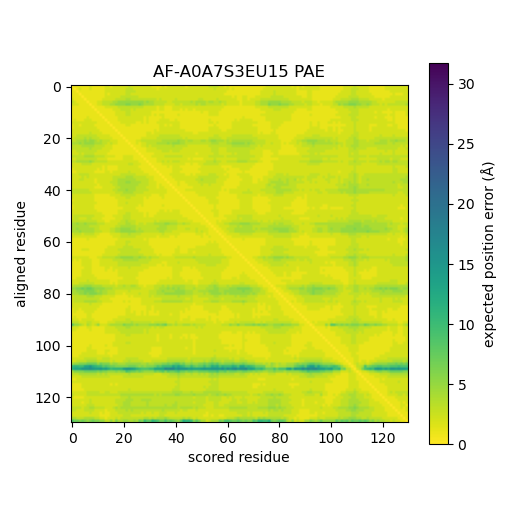 1
ATOM 635 C C . ALA A 1 85 ? -8.698 5.908 5.109 1.00 98.06 85 ALA A C 1
ATOM 637 O O . ALA A 1 85 ? -8.225 5.465 6.158 1.00 98.06 85 ALA A O 1
ATOM 638 N N . TYR A 1 86 ? -8.045 5.866 3.954 1.00 98.44 86 TYR A N 1
ATOM 639 C CA . TYR A 1 86 ? -6.666 5.425 3.821 1.00 98.44 86 TYR A CA 1
ATOM 640 C C . TYR A 1 86 ? -5.934 6.285 2.788 1.00 98.44 86 TYR A C 1
ATOM 642 O O . TYR A 1 86 ? -6.554 6.882 1.908 1.00 98.44 86 TYR A O 1
ATOM 650 N N . GLN A 1 87 ? -4.612 6.330 2.894 1.00 98.44 87 GLN A N 1
ATOM 651 C CA . GLN A 1 87 ? -3.717 6.973 1.939 1.00 98.44 87 GLN A CA 1
ATOM 652 C C . GLN A 1 87 ? -2.616 5.993 1.543 1.00 98.44 87 GLN A C 1
ATOM 654 O O . GLN A 1 87 ? -2.112 5.243 2.380 1.00 98.44 87 GLN A O 1
ATOM 659 N N . ILE A 1 88 ? -2.252 5.997 0.261 1.00 98.56 88 ILE A N 1
ATOM 660 C CA . ILE A 1 88 ? -1.205 5.148 -0.310 1.00 98.56 88 ILE A CA 1
ATOM 661 C C . ILE A 1 88 ? -0.168 6.061 -0.950 1.00 98.56 88 ILE A C 1
ATOM 663 O O . ILE A 1 88 ? -0.449 6.704 -1.957 1.00 98.56 88 ILE A O 1
ATOM 667 N N . PHE A 1 89 ? 1.039 6.093 -0.394 1.00 98.69 89 PHE A N 1
ATOM 668 C CA . PHE A 1 89 ? 2.095 6.975 -0.875 1.00 98.69 89 PHE A CA 1
ATOM 669 C C . PHE A 1 89 ? 2.950 6.282 -1.938 1.00 98.69 89 PHE A C 1
ATOM 671 O O . PHE A 1 89 ? 3.438 5.160 -1.765 1.00 98.69 89 PHE A O 1
ATOM 678 N N . THR A 1 90 ? 3.174 6.972 -3.051 1.00 98.62 90 THR A N 1
ATOM 679 C CA . THR A 1 90 ? 4.071 6.517 -4.121 1.00 98.62 90 THR A CA 1
ATOM 680 C C . THR A 1 90 ? 5.530 6.478 -3.648 1.00 98.62 90 THR A C 1
ATOM 682 O O . THR A 1 90 ? 6.013 7.414 -3.017 1.00 98.62 90 THR A O 1
ATOM 685 N N . ALA A 1 91 ? 6.273 5.416 -3.987 1.00 98.25 91 ALA A N 1
ATOM 686 C CA . ALA A 1 91 ? 7.700 5.293 -3.635 1.00 98.25 91 ALA A CA 1
ATOM 687 C C . ALA A 1 91 ? 8.591 6.280 -4.416 1.00 98.25 91 ALA A C 1
ATOM 689 O O . ALA A 1 91 ? 8.101 7.070 -5.210 1.00 98.25 91 ALA A O 1
ATOM 690 N N . ASN A 1 92 ? 9.911 6.194 -4.301 1.00 97.75 92 ASN A N 1
ATOM 691 C CA . ASN A 1 92 ? 10.821 7.210 -4.832 1.00 97.75 92 ASN A CA 1
ATOM 692 C C . ASN A 1 92 ? 11.121 7.180 -6.350 1.00 97.75 92 ASN A C 1
ATOM 694 O O . ASN A 1 92 ? 11.416 8.232 -6.906 1.00 97.75 92 ASN A O 1
ATOM 698 N N . ASP A 1 93 ? 11.118 6.022 -7.027 1.00 94.88 93 ASP A N 1
ATOM 699 C CA . ASP A 1 93 ? 11.928 5.871 -8.262 1.00 94.88 93 ASP A CA 1
ATOM 700 C C . ASP A 1 93 ? 11.265 5.252 -9.501 1.00 94.88 93 ASP A C 1
ATOM 702 O O . ASP A 1 93 ? 11.825 5.356 -10.590 1.00 94.88 93 ASP A O 1
ATOM 706 N N . ASN A 1 94 ? 10.119 4.579 -9.393 1.00 97.31 94 ASN A N 1
ATOM 707 C CA . ASN A 1 94 ? 9.581 3.817 -10.525 1.00 97.31 94 ASN A CA 1
ATOM 708 C C . ASN A 1 94 ? 8.047 3.879 -10.590 1.00 97.31 94 ASN A C 1
ATOM 710 O O . ASN A 1 94 ? 7.372 3.045 -9.981 1.00 97.31 94 ASN A O 1
ATOM 714 N N . PRO A 1 95 ? 7.492 4.837 -11.356 1.00 98.00 95 PRO A N 1
ATOM 715 C CA . PRO A 1 95 ? 6.049 5.000 -11.504 1.00 98.00 95 PRO A CA 1
ATOM 716 C C . PRO A 1 95 ? 5.333 3.808 -12.144 1.00 98.00 95 PRO A C 1
ATOM 718 O O . PRO A 1 95 ? 4.160 3.577 -11.864 1.00 98.00 95 PRO A O 1
ATOM 721 N N . SER A 1 96 ? 6.018 3.001 -12.965 1.00 98.50 96 SER A N 1
ATOM 722 C CA . SER A 1 96 ? 5.425 1.803 -13.585 1.00 98.50 96 SER A CA 1
ATOM 723 C C . SER A 1 96 ? 4.893 0.793 -12.559 1.00 98.50 96 SER A C 1
ATOM 725 O O . SER A 1 96 ? 4.072 -0.058 -12.900 1.00 98.50 96 SER A O 1
ATOM 727 N N . ARG A 1 97 ? 5.366 0.893 -11.313 1.00 98.56 97 ARG A N 1
ATOM 728 C CA . ARG A 1 97 ? 5.044 0.022 -10.181 1.00 98.56 97 ARG A CA 1
ATOM 729 C C . ARG A 1 97 ? 3.959 0.581 -9.258 1.00 98.56 97 ARG A C 1
ATOM 731 O O . ARG A 1 97 ? 3.609 -0.086 -8.287 1.00 98.56 97 ARG A O 1
ATOM 738 N N . ASP A 1 98 ? 3.464 1.791 -9.520 1.00 98.75 98 ASP A N 1
ATOM 739 C CA . ASP A 1 98 ? 2.409 2.385 -8.698 1.00 98.75 98 ASP A CA 1
ATOM 740 C C . ASP A 1 98 ? 1.096 1.610 -8.916 1.00 98.75 98 ASP A C 1
ATOM 742 O O . ASP A 1 98 ? 0.774 1.283 -10.069 1.00 98.75 98 ASP A O 1
ATOM 746 N N . PRO A 1 99 ? 0.335 1.302 -7.852 1.00 98.62 99 PRO A N 1
ATOM 747 C CA . PRO A 1 99 ? -0.901 0.540 -7.964 1.00 98.62 99 PRO A CA 1
ATOM 748 C C . PRO A 1 99 ? -1.989 1.326 -8.692 1.00 98.62 99 PRO A C 1
ATOM 750 O O . PRO A 1 99 ? -2.149 2.522 -8.490 1.00 98.62 99 PRO A O 1
ATOM 753 N N . THR A 1 100 ? -2.776 0.637 -9.508 1.00 98.75 100 THR A N 1
ATOM 754 C CA . THR A 1 100 ? -3.906 1.221 -10.254 1.00 98.75 100 THR A CA 1
ATOM 755 C C . THR A 1 100 ? -5.220 0.489 -10.002 1.00 98.75 100 THR A C 1
ATOM 757 O O . THR A 1 100 ? -6.276 0.982 -10.390 1.00 98.75 100 THR A O 1
ATOM 760 N N . ALA A 1 101 ? -5.179 -0.676 -9.348 1.00 98.81 101 ALA A N 1
ATOM 761 C CA . ALA A 1 101 ? -6.375 -1.364 -8.879 1.00 98.81 101 ALA A CA 1
ATOM 762 C C . ALA A 1 101 ? -6.112 -2.162 -7.598 1.00 98.81 101 ALA A C 1
ATOM 764 O O . ALA A 1 101 ? -5.057 -2.798 -7.439 1.00 98.81 101 ALA 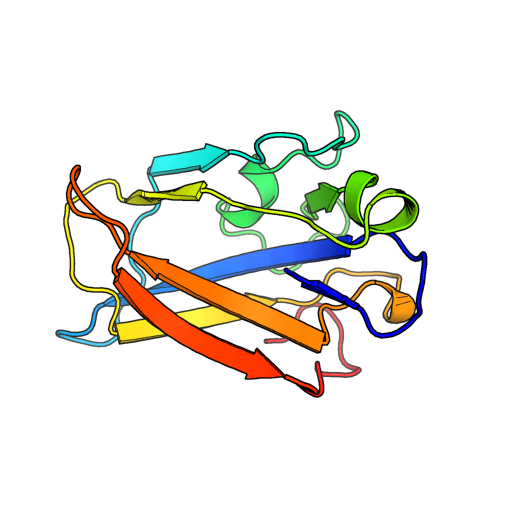A O 1
ATOM 765 N N . TRP A 1 102 ? -7.068 -2.123 -6.673 1.00 98.81 102 TRP A N 1
ATOM 766 C CA . TRP A 1 102 ? -7.028 -2.842 -5.404 1.00 98.81 102 TRP A CA 1
ATOM 767 C C . TRP A 1 102 ? -8.399 -2.864 -4.728 1.00 98.81 102 TRP A C 1
ATOM 769 O O . TRP A 1 102 ? -9.317 -2.149 -5.102 1.00 98.81 102 TRP A O 1
ATOM 779 N N . THR A 1 103 ? -8.501 -3.679 -3.687 1.00 98.75 103 THR A N 1
ATOM 780 C CA . THR A 1 103 ? -9.643 -3.737 -2.774 1.00 98.75 103 THR A CA 1
ATOM 781 C C . THR A 1 103 ? -9.135 -3.568 -1.351 1.00 98.75 103 THR A C 1
ATOM 783 O O . THR A 1 103 ? -8.097 -4.150 -1.013 1.00 98.75 103 THR A O 1
ATOM 786 N N . VAL A 1 104 ? -9.873 -2.850 -0.513 1.00 98.50 104 VAL A N 1
ATOM 787 C CA . VAL A 1 104 ? -9.620 -2.734 0.927 1.00 98.50 104 VAL A CA 1
ATOM 788 C C . VAL A 1 104 ? -10.688 -3.520 1.666 1.00 98.50 104 VAL A C 1
ATOM 790 O O . VAL A 1 104 ? -11.877 -3.345 1.416 1.00 98.50 104 VAL A O 1
ATOM 793 N N . HIS A 1 105 ? -10.257 -4.377 2.585 1.00 98.12 105 HIS A N 1
ATOM 794 C CA . HIS A 1 105 ? -11.147 -5.117 3.468 1.00 98.12 105 HIS A CA 1
ATOM 795 C C . HIS A 1 105 ? -10.782 -4.837 4.923 1.00 98.12 105 HIS A C 1
ATOM 797 O O . HIS A 1 105 ? -9.625 -4.543 5.224 1.00 98.12 105 HIS A O 1
ATOM 803 N N . ALA A 1 106 ? -11.747 -4.982 5.824 1.00 96.44 106 ALA A N 1
ATOM 804 C CA . ALA A 1 106 ? -11.520 -4.968 7.263 1.00 96.44 106 ALA A CA 1
ATOM 805 C C . ALA A 1 106 ? -12.094 -6.225 7.916 1.00 96.44 106 ALA A C 1
ATOM 807 O O . ALA A 1 106 ? -13.074 -6.793 7.440 1.00 96.44 106 ALA A O 1
ATOM 808 N N . SER A 1 107 ? -11.483 -6.647 9.018 1.00 95.56 107 SER A N 1
ATOM 809 C CA . SER A 1 107 ? -11.963 -7.751 9.846 1.00 95.56 107 SER A CA 1
ATOM 810 C C . SER A 1 107 ? -11.729 -7.422 11.318 1.00 95.56 107 SER A C 1
ATOM 812 O O . SER A 1 107 ? -10.741 -6.779 11.670 1.00 95.56 107 SER A O 1
ATOM 814 N N . SER A 1 108 ? -12.639 -7.881 12.174 1.00 89.69 108 SER A N 1
ATOM 815 C CA . SER A 1 108 ? -12.521 -7.856 13.637 1.00 89.69 108 SER A CA 1
ATOM 816 C C . SER A 1 108 ? -12.180 -9.236 14.224 1.00 89.69 108 SER A C 1
ATOM 818 O O . SER A 1 108 ? -12.465 -9.499 15.389 1.00 89.69 108 SER A O 1
ATOM 820 N N . GLY A 1 109 ? -11.590 -10.133 13.423 1.00 86.12 109 GLY A N 1
ATOM 821 C CA . GLY A 1 109 ? -11.261 -11.513 13.815 1.00 86.12 109 GLY A CA 1
ATOM 822 C C . GLY A 1 109 ? -12.213 -12.581 13.260 1.00 86.12 109 GLY A C 1
ATOM 823 O O . GLY A 1 109 ? -12.037 -13.763 13.545 1.00 86.12 109 GLY A O 1
ATOM 824 N N . HIS A 1 110 ? -13.189 -12.176 12.447 1.00 84.44 110 HIS A N 1
ATOM 825 C CA . HIS A 1 110 ? -14.117 -13.052 11.728 1.00 84.44 110 HIS A CA 1
ATOM 826 C C . HIS A 1 110 ? -14.005 -12.805 10.213 1.00 84.44 110 HIS A C 1
ATOM 828 O O . HIS A 1 110 ? -12.904 -12.593 9.695 1.00 84.44 110 HIS A O 1
ATOM 834 N N . ASP A 1 111 ? -15.133 -12.821 9.503 1.00 93.81 111 ASP A N 1
ATOM 835 C CA . ASP A 1 111 ? -15.208 -12.559 8.071 1.00 93.81 111 ASP A CA 1
ATOM 836 C C . ASP A 1 111 ? -14.589 -11.205 7.690 1.00 93.81 111 ASP A C 1
ATOM 838 O O . ASP A 1 111 ? -14.591 -10.238 8.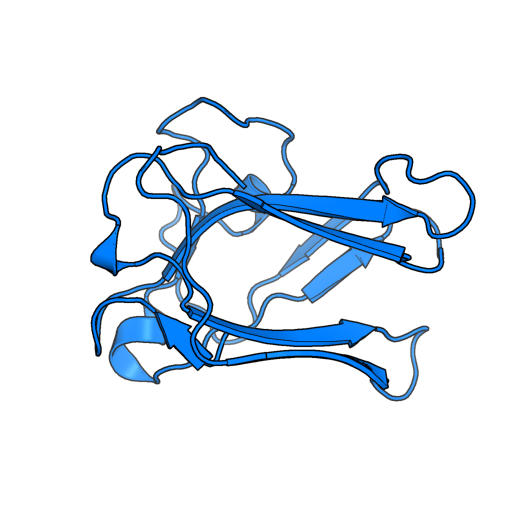458 1.00 93.81 111 ASP A O 1
ATOM 842 N N . TRP A 1 112 ? -14.051 -11.147 6.473 1.00 95.88 112 TRP A N 1
ATOM 843 C CA . TRP A 1 112 ? -13.5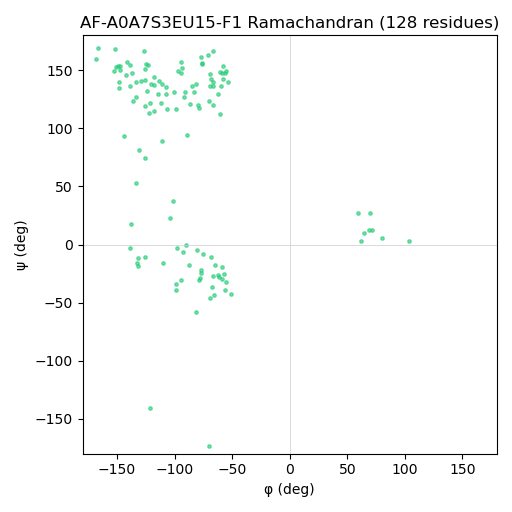29 -9.921 5.880 1.00 95.88 112 TRP A CA 1
ATOM 844 C C . TRP A 1 112 ? -14.654 -9.164 5.176 1.00 95.88 112 TRP A C 1
ATOM 846 O O . TRP A 1 112 ? -15.266 -9.675 4.240 1.00 95.88 112 TRP A O 1
ATOM 856 N N . LEU A 1 113 ? -14.894 -7.925 5.597 1.00 96.06 113 LEU A N 1
ATOM 857 C CA . LEU A 1 113 ? -15.838 -7.009 4.967 1.00 96.06 113 LEU A CA 1
ATOM 858 C C . LEU A 1 113 ? -15.118 -6.158 3.918 1.00 96.06 113 LEU A C 1
ATOM 860 O O . LEU A 1 113 ? -14.133 -5.498 4.246 1.00 96.06 113 LEU A O 1
ATOM 864 N N . LEU A 1 114 ? -15.626 -6.130 2.683 1.00 97.38 114 LEU A N 1
ATOM 865 C CA . LEU A 1 114 ? -15.169 -5.196 1.649 1.00 97.38 114 LEU A CA 1
ATOM 866 C C . LEU A 1 114 ? -15.547 -3.761 2.046 1.00 97.38 114 LEU A C 1
ATOM 868 O O . LEU A 1 114 ? -16.725 -3.458 2.225 1.00 97.38 114 LEU A O 1
ATOM 872 N N . LEU A 1 115 ? -14.544 -2.894 2.182 1.00 97.06 115 LEU A N 1
ATOM 873 C CA . LEU A 1 115 ? -14.712 -1.472 2.490 1.00 97.06 115 LEU A CA 1
ATOM 874 C C . LEU A 1 115 ? -14.625 -0.589 1.246 1.00 97.06 115 LEU A C 1
ATOM 876 O O . LEU A 1 115 ? -15.357 0.391 1.149 1.00 97.06 115 LEU A O 1
ATOM 880 N N . ASP A 1 116 ? -13.715 -0.916 0.329 1.00 98.56 116 ASP A N 1
ATOM 881 C CA . ASP A 1 116 ? -13.467 -0.121 -0.873 1.00 98.56 116 ASP A CA 1
ATOM 882 C C . ASP A 1 116 ? -12.937 -0.992 -2.017 1.00 98.56 116 ASP A C 1
ATOM 884 O O . ASP A 1 116 ? -12.225 -1.975 -1.792 1.00 98.56 116 ASP A O 1
ATOM 888 N N . GLU A 1 117 ? -13.249 -0.600 -3.247 1.00 98.69 117 GLU A N 1
ATOM 889 C CA . GLU A 1 117 ? -12.714 -1.183 -4.472 1.00 98.69 117 GLU A CA 1
ATOM 890 C C . GLU A 1 117 ? -12.333 -0.068 -5.447 1.00 98.69 117 GLU A C 1
ATOM 892 O O . GLU A 1 117 ? -13.156 0.751 -5.848 1.00 98.69 117 GLU A O 1
ATOM 897 N N . GLN A 1 118 ? -11.071 -0.079 -5.866 1.00 98.56 118 GLN A N 1
ATOM 898 C CA . GLN A 1 118 ? -10.510 0.861 -6.821 1.00 98.56 118 GLN A CA 1
ATOM 899 C C . GLN A 1 118 ? -10.110 0.123 -8.092 1.00 98.56 118 GLN A C 1
ATOM 901 O O . GLN A 1 118 ? -9.385 -0.876 -8.053 1.00 98.56 118 GLN A O 1
ATOM 906 N N . GLN A 1 119 ? -10.554 0.648 -9.230 1.00 98.19 119 GLN A N 1
ATOM 907 C CA . GLN A 1 119 ? -10.228 0.153 -10.563 1.00 98.19 119 GLN A CA 1
ATOM 908 C C . GLN A 1 119 ? -9.845 1.346 -11.442 1.00 98.19 119 GLN A C 1
ATOM 910 O O . GLN A 1 119 ? -10.597 2.312 -11.541 1.00 98.19 119 GLN A O 1
ATOM 915 N N . GLY A 1 120 ? -8.676 1.291 -12.083 1.00 96.88 120 GLY A N 1
ATOM 916 C CA . GLY A 1 120 ? -8.211 2.377 -12.952 1.00 96.88 120 GLY A CA 1
ATOM 917 C C . GLY A 1 120 ? -7.830 3.659 -12.205 1.00 96.88 120 GLY A C 1
ATOM 918 O O . GLY A 1 120 ? -7.906 4.742 -12.782 1.00 96.88 120 GLY A O 1
ATOM 919 N N . ALA A 1 121 ? -7.413 3.545 -10.942 1.00 97.69 121 ALA A N 1
ATOM 920 C CA . ALA A 1 121 ? -6.898 4.672 -10.179 1.00 97.69 121 ALA A CA 1
ATOM 921 C C . ALA A 1 121 ? -5.716 5.330 -10.910 1.00 97.69 121 ALA A C 1
ATOM 923 O O . ALA A 1 121 ? -4.927 4.663 -11.590 1.00 97.69 121 ALA A O 1
ATOM 924 N N . MET A 1 122 ? -5.586 6.647 -10.744 1.00 97.94 122 MET A N 1
ATOM 925 C CA . MET A 1 122 ? -4.517 7.455 -11.328 1.00 97.94 122 MET A CA 1
ATOM 926 C C . MET A 1 122 ? -3.584 7.954 -10.219 1.00 97.94 122 MET A C 1
ATOM 928 O O . MET A 1 122 ? -3.809 9.045 -9.697 1.00 97.94 122 MET A O 1
ATOM 932 N N . PRO A 1 123 ? -2.534 7.196 -9.845 1.00 97.12 123 PRO A N 1
ATOM 933 C CA . PRO A 1 123 ? -1.572 7.664 -8.856 1.00 97.12 123 PRO A CA 1
ATOM 934 C C . PRO A 1 123 ? -0.924 8.985 -9.287 1.00 97.12 123 PRO A C 1
ATOM 936 O O . PRO A 1 123 ? -0.777 9.240 -10.495 1.00 97.12 123 PRO A O 1
ATOM 939 N N . PRO A 1 124 ? -0.467 9.812 -8.337 1.00 96.88 124 PRO A N 1
ATOM 940 C CA . PRO A 1 124 ? 0.273 11.018 -8.667 1.00 96.88 124 PRO A CA 1
ATOM 941 C C . PRO A 1 124 ? 1.558 10.680 -9.437 1.00 96.88 124 PRO A C 1
ATOM 943 O O . PRO A 1 124 ? 2.170 9.623 -9.262 1.00 96.88 124 PRO A O 1
ATOM 946 N N . PHE A 1 125 ? 1.969 11.582 -10.330 1.00 92.31 125 PHE A N 1
ATOM 947 C CA . PHE A 1 125 ? 3.296 11.505 -10.954 1.00 92.31 125 PHE A CA 1
ATOM 948 C C . PHE A 1 125 ? 4.395 12.005 -10.011 1.00 92.31 125 PHE A C 1
ATOM 950 O O . PHE A 1 125 ? 5.531 11.536 -10.098 1.00 92.31 125 PHE A O 1
ATOM 957 N N . ALA A 1 126 ? 4.052 12.930 -9.105 1.00 97.19 126 ALA A N 1
ATOM 958 C CA . ALA A 1 126 ? 4.910 13.288 -7.985 1.00 97.19 126 ALA A CA 1
ATOM 959 C C . ALA A 1 126 ? 5.206 12.039 -7.142 1.00 97.19 126 ALA A C 1
ATOM 961 O O . ALA A 1 126 ? 4.354 11.165 -6.996 1.00 97.19 126 ALA A O 1
ATOM 962 N N . ARG A 1 127 ? 6.434 11.947 -6.631 1.00 97.44 127 ARG A N 1
ATOM 963 C CA . ARG A 1 127 ? 6.884 10.844 -5.772 1.00 97.44 127 ARG A CA 1
ATOM 964 C C . ARG A 1 127 ? 6.703 11.238 -4.315 1.00 97.44 127 ARG A C 1
ATOM 966 O O . ARG A 1 127 ? 6.668 12.432 -4.026 1.00 97.44 127 ARG A O 1
ATOM 973 N N . TYR A 1 128 ? 6.601 10.251 -3.428 1.00 97.81 128 TYR A N 1
ATOM 974 C CA . TYR A 1 128 ? 6.280 10.476 -2.015 1.00 97.81 128 TYR A CA 1
ATOM 975 C C . TYR A 1 128 ? 4.931 11.184 -1.810 1.00 97.81 128 TYR A C 1
ATOM 977 O O . TYR A 1 128 ? 4.724 11.895 -0.832 1.00 97.81 128 TYR A O 1
ATOM 985 N N . ALA A 1 129 ? 4.016 11.008 -2.763 1.00 96.06 129 ALA A N 1
ATOM 986 C CA . ALA A 1 129 ? 2.704 11.640 -2.775 1.00 96.06 129 ALA A CA 1
ATOM 987 C C . ALA A 1 129 ? 1.600 10.581 -2.714 1.00 96.06 129 ALA A C 1
ATOM 989 O O . ALA A 1 129 ? 1.763 9.503 -3.305 1.00 96.06 129 ALA A O 1
ATOM 990 N N . ALA A 1 130 ? 0.516 10.921 -2.015 1.00 90.62 130 ALA A N 1
ATOM 991 C CA . ALA A 1 130 ? -0.728 10.161 -1.907 1.00 90.62 130 ALA 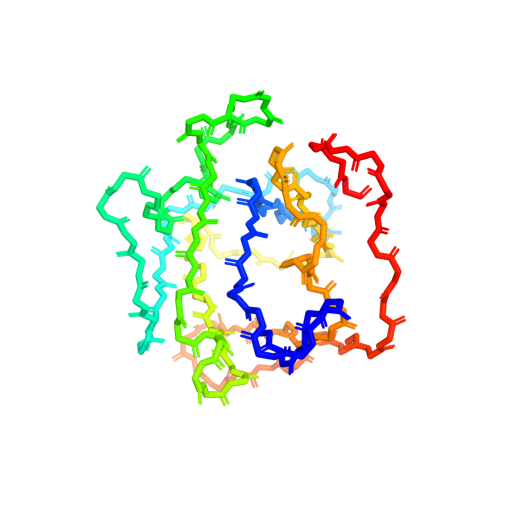A CA 1
ATOM 992 C C . ALA A 1 130 ? -1.853 10.835 -2.701 1.00 90.62 130 ALA A C 1
ATOM 994 O O . ALA A 1 130 ? -1.828 12.084 -2.805 1.00 90.62 130 ALA A O 1
#

Secondary structure (DSSP, 8-state):
--EESSTTPPEEES-EEEEETTT-PBPPEEEEE-TT----TTS-GGGGGS--SS-TTS-EEESHHHHHS----EEEESS---EEEEEE---SS-GGGSEEEEEEEE-SSSSPEEEEEEES----SSSS--

Sequence (130 aa):
FTAVRQRNATIQLQEIQLLAKSDGLLLRVAGVSNPLGTSPANHPPANLIDGDLTSPRSKWIDRAMASTGRSTLILHLDDPQVVGAYQIFTANDNPSRDPTAWTVHASSGHDWLLLDEQQGAMPPFARYAA

pLDDT: mean 97.31, std 2.22, range [84.44, 98.81]

Organism: NCBI:txid156174

Solvent-accessible surface area (backbone atoms only — not comparable to full-atom values): 7158 Å² total; per-residue (Å²): 63,57,38,37,69,34,86,64,36,38,39,40,29,14,36,54,50,42,17,29,56,89,80,62,46,78,54,61,61,69,45,53,45,46,71,90,49,46,51,52,89,78,18,36,57,60,28,28,66,67,82,46,65,78,52,78,68,30,26,20,38,29,49,30,20,28,80,71,48,40,46,50,77,51,76,38,57,68,60,98,73,62,76,56,49,74,45,60,23,31,32,76,84,60,71,48,16,32,62,20,20,36,65,42,66,48,62,92,85,66,76,74,43,81,74,47,75,46,75,78,50,79,67,67,89,60,58,53,32,103

Mean predicted aligned error: 2.34 Å

Radius of gyration: 13.89 Å; Cα contacts (8 Å, |Δi|>4): 316; chains: 1; bounding box: 32×28×36 Å